Protein AF-A0A6B3HTW8-F1 (afdb_monomer_lite)

Structure (mmCIF, N/CA/C/O backbone):
data_AF-A0A6B3HTW8-F1
#
_entry.id   AF-A0A6B3HTW8-F1
#
loop_
_atom_site.group_PDB
_atom_site.id
_atom_site.type_symbol
_atom_site.label_atom_id
_atom_site.label_alt_id
_atom_site.label_comp_id
_atom_site.label_asym_id
_atom_site.label_entity_id
_atom_site.label_seq_id
_atom_site.pdbx_PDB_ins_code
_atom_site.Cartn_x
_atom_site.Cartn_y
_atom_site.Cartn_z
_atom_site.occupancy
_atom_site.B_iso_or_equiv
_atom_site.auth_seq_id
_atom_site.auth_comp_id
_atom_site.auth_asym_id
_atom_site.auth_atom_id
_atom_site.pdbx_PDB_model_num
ATOM 1 N N . ILE A 1 1 ? -20.374 0.465 5.189 1.00 93.19 1 ILE A N 1
ATOM 2 C CA . ILE A 1 1 ? -19.547 1.040 4.094 1.00 93.19 1 ILE A CA 1
ATOM 3 C C . ILE A 1 1 ? -18.078 0.800 4.424 1.00 93.19 1 ILE A C 1
ATOM 5 O O . ILE A 1 1 ? -17.672 1.191 5.512 1.00 93.19 1 ILE A O 1
ATOM 9 N N . GLY A 1 2 ? -17.323 0.123 3.558 1.00 97.19 2 GLY A N 1
ATOM 10 C CA . GLY A 1 2 ? -15.874 -0.077 3.724 1.00 97.19 2 GLY A CA 1
ATOM 11 C C . GLY A 1 2 ? -15.061 1.067 3.111 1.00 97.19 2 GLY A C 1
ATOM 12 O O . GLY A 1 2 ? -15.545 1.731 2.196 1.00 97.19 2 GLY A O 1
ATOM 13 N N . LEU A 1 3 ? -13.845 1.294 3.612 1.00 97.81 3 LEU A N 1
ATOM 14 C CA . LEU A 1 3 ? -12.909 2.310 3.120 1.00 97.81 3 LEU A CA 1
ATOM 15 C C . LEU A 1 3 ? -11.678 1.618 2.530 1.00 97.81 3 LEU A C 1
ATOM 17 O O . LEU A 1 3 ? -10.797 1.184 3.269 1.00 97.81 3 LEU A O 1
ATOM 21 N N . VAL A 1 4 ? -11.620 1.508 1.202 1.00 97.81 4 VAL A N 1
ATOM 22 C CA . VAL A 1 4 ? -10.521 0.820 0.510 1.00 97.81 4 VAL A CA 1
ATOM 23 C C . VAL A 1 4 ? -9.665 1.823 -0.250 1.00 97.81 4 VAL A C 1
ATOM 25 O O . VAL A 1 4 ? -10.162 2.511 -1.139 1.00 97.81 4 VAL A O 1
ATOM 28 N N . ALA A 1 5 ? -8.376 1.893 0.081 1.00 96.94 5 ALA A N 1
ATOM 29 C CA . ALA A 1 5 ? -7.420 2.750 -0.615 1.00 96.94 5 ALA A CA 1
ATOM 30 C C . ALA A 1 5 ? -6.475 1.923 -1.494 1.00 96.94 5 ALA A C 1
ATOM 32 O O . ALA A 1 5 ? -5.997 0.860 -1.092 1.00 96.94 5 ALA A O 1
ATOM 33 N N . THR A 1 6 ? -6.182 2.430 -2.692 1.00 96.69 6 THR A N 1
ATOM 34 C CA . THR A 1 6 ? -5.144 1.869 -3.567 1.00 96.69 6 THR A CA 1
ATOM 35 C C . THR A 1 6 ? -3.800 2.469 -3.189 1.00 96.69 6 THR A C 1
ATOM 37 O O . THR A 1 6 ? -3.649 3.689 -3.187 1.00 96.69 6 THR A O 1
ATOM 40 N N . ALA A 1 7 ? -2.819 1.625 -2.875 1.00 95.62 7 ALA A N 1
ATOM 41 C CA . ALA A 1 7 ? -1.468 2.076 -2.558 1.00 95.62 7 ALA A CA 1
ATOM 42 C C . ALA A 1 7 ? -0.420 1.088 -3.074 1.00 95.62 7 ALA A C 1
ATOM 44 O O . ALA A 1 7 ? -0.616 -0.128 -3.021 1.00 95.62 7 ALA A O 1
ATOM 45 N N . SER A 1 8 ? 0.687 1.631 -3.583 1.00 94.69 8 SER A N 1
ATOM 46 C CA . SER A 1 8 ? 1.733 0.846 -4.234 1.00 94.69 8 SER A CA 1
ATOM 47 C C . SER A 1 8 ? 2.689 0.198 -3.234 1.00 94.69 8 SER A C 1
ATOM 49 O O . SER A 1 8 ? 3.219 0.894 -2.368 1.00 94.69 8 SER A O 1
ATOM 51 N N . SER A 1 9 ? 2.975 -1.095 -3.386 1.00 95.69 9 SER A N 1
ATOM 52 C CA . SER A 1 9 ? 4.038 -1.798 -2.654 1.00 95.69 9 SER A CA 1
ATOM 53 C C . SER A 1 9 ? 5.435 -1.542 -3.231 1.00 95.69 9 SER A C 1
ATOM 55 O O . SER A 1 9 ? 6.432 -1.908 -2.619 1.00 95.69 9 SER A O 1
ATOM 57 N N . THR A 1 10 ? 5.537 -0.919 -4.406 1.00 92.88 10 THR A N 1
ATOM 58 C CA . THR A 1 10 ? 6.821 -0.727 -5.097 1.00 92.88 10 THR A CA 1
ATOM 59 C C . THR A 1 10 ? 7.599 0.473 -4.572 1.00 92.88 10 THR A C 1
ATOM 61 O O . THR A 1 10 ? 8.825 0.420 -4.506 1.00 92.88 10 THR A O 1
ATOM 64 N N . TYR A 1 11 ? 6.891 1.537 -4.190 1.00 90.75 11 TYR A N 1
ATOM 65 C CA . TYR A 1 11 ? 7.493 2.831 -3.845 1.00 90.75 11 TYR A CA 1
ATOM 66 C C . TYR A 1 11 ? 7.216 3.300 -2.414 1.00 90.75 11 TYR A C 1
ATOM 68 O O . TYR A 1 11 ? 7.725 4.335 -1.990 1.00 90.75 11 TYR A O 1
ATOM 76 N N . ASN A 1 12 ? 6.402 2.565 -1.654 1.00 94.00 12 ASN A N 1
ATOM 77 C CA . ASN A 1 12 ? 6.190 2.859 -0.240 1.00 94.00 12 ASN A CA 1
ATOM 78 C C . ASN A 1 12 ? 7.188 2.097 0.638 1.00 94.00 12 ASN A C 1
ATOM 80 O O . ASN A 1 12 ? 7.781 1.104 0.232 1.00 94.00 12 ASN A O 1
ATOM 84 N N . SER A 1 13 ? 7.328 2.548 1.882 1.00 93.94 13 SER A N 1
ATOM 85 C CA . SER A 1 13 ? 7.921 1.737 2.947 1.00 93.94 13 SER A CA 1
ATOM 86 C C . SER A 1 13 ? 6.836 0.843 3.573 1.00 93.94 13 SER A C 1
ATOM 88 O O . SER A 1 13 ? 5.761 1.372 3.888 1.00 93.94 13 SER A O 1
ATOM 90 N N . PRO A 1 14 ? 7.105 -0.459 3.813 1.00 95.25 14 PRO A N 1
ATOM 91 C CA . PRO A 1 14 ? 6.167 -1.373 4.470 1.00 95.25 14 PRO A CA 1
ATOM 92 C C . PRO A 1 14 ? 5.668 -0.864 5.819 1.00 95.25 14 PRO A C 1
ATOM 94 O O . PRO A 1 14 ? 4.462 -0.784 6.041 1.00 95.25 14 PRO A O 1
ATOM 97 N N . PHE A 1 15 ? 6.586 -0.418 6.679 1.00 96.38 15 PHE A N 1
ATOM 98 C CA . PHE A 1 15 ? 6.259 0.080 8.014 1.00 96.38 15 PHE A CA 1
ATOM 99 C C . PHE A 1 15 ? 5.345 1.308 7.969 1.00 96.38 15 PHE A C 1
ATOM 101 O O . PHE A 1 15 ? 4.310 1.369 8.634 1.00 96.38 15 PHE A O 1
ATOM 108 N N . ASN A 1 16 ? 5.698 2.291 7.137 1.00 96.69 16 ASN A N 1
ATOM 109 C CA . ASN A 1 16 ? 4.923 3.523 7.039 1.00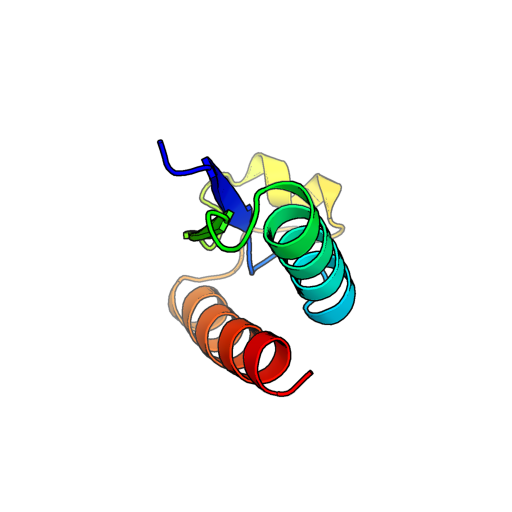 96.69 16 ASN A CA 1
ATOM 110 C C . ASN A 1 16 ? 3.526 3.280 6.467 1.00 96.69 16 ASN A C 1
ATOM 112 O O . ASN A 1 16 ? 2.572 3.915 6.920 1.00 96.69 16 ASN A O 1
ATOM 116 N N . LEU A 1 17 ? 3.394 2.387 5.482 1.00 96.81 17 LEU A N 1
ATOM 117 C CA . LEU A 1 17 ? 2.097 2.078 4.892 1.00 96.81 17 LEU A CA 1
ATOM 118 C C . LEU A 1 17 ? 1.224 1.270 5.859 1.00 96.81 17 LEU A C 1
ATOM 120 O O . LEU A 1 17 ? 0.062 1.630 6.049 1.00 96.81 17 LEU A O 1
ATOM 124 N N . ALA A 1 18 ? 1.795 0.268 6.536 1.00 97.31 18 ALA A N 1
ATOM 125 C CA . ALA A 1 18 ? 1.112 -0.509 7.570 1.00 97.31 18 ALA A CA 1
ATOM 126 C C . ALA A 1 18 ? 0.559 0.398 8.677 1.00 97.31 18 ALA A C 1
ATOM 128 O O . ALA A 1 18 ? -0.630 0.344 8.981 1.00 97.31 18 ALA A O 1
ATOM 129 N N . ARG A 1 19 ? 1.369 1.333 9.195 1.00 97.44 19 ARG A N 1
ATOM 130 C CA . ARG A 1 19 ? 0.927 2.293 10.219 1.00 97.44 19 ARG A CA 1
ATOM 131 C C . ARG A 1 19 ? -0.252 3.156 9.763 1.00 97.44 19 ARG A C 1
ATOM 133 O O . ARG A 1 19 ? -1.162 3.413 10.551 1.00 97.44 19 ARG A O 1
ATOM 140 N N . ARG A 1 20 ? -0.252 3.626 8.509 1.00 97.44 20 ARG A N 1
ATOM 141 C CA . ARG A 1 20 ? -1.361 4.432 7.957 1.00 97.44 20 ARG A CA 1
ATOM 142 C C . ARG A 1 20 ? -2.648 3.614 7.872 1.00 97.44 20 ARG A C 1
ATOM 144 O O . ARG A 1 20 ? -3.691 4.112 8.286 1.00 97.44 20 ARG A O 1
ATOM 151 N N . PHE A 1 21 ? -2.572 2.375 7.386 1.00 97.62 21 PHE A N 1
ATOM 152 C CA . PHE A 1 21 ? -3.738 1.493 7.311 1.00 97.62 21 PHE A CA 1
ATOM 153 C C . PHE A 1 21 ? -4.232 1.053 8.687 1.00 97.62 21 PHE A C 1
ATOM 155 O O . PHE A 1 21 ? -5.434 1.087 8.901 1.00 97.62 21 PHE A O 1
ATOM 162 N N . ALA A 1 22 ? -3.347 0.754 9.640 1.00 97.62 22 ALA A N 1
ATOM 163 C CA . ALA A 1 22 ? -3.730 0.470 11.024 1.00 97.62 22 ALA A CA 1
ATOM 164 C C . ALA A 1 22 ? -4.433 1.671 11.681 1.00 97.62 22 ALA A C 1
ATOM 166 O O . ALA A 1 22 ? -5.440 1.518 12.366 1.00 97.62 22 ALA A O 1
ATOM 167 N N . SER A 1 23 ? -3.950 2.890 11.414 1.00 97.94 23 SER A N 1
ATOM 168 C CA . SER A 1 23 ? -4.605 4.115 11.892 1.00 97.94 23 SER A CA 1
ATOM 169 C C . SER A 1 23 ? -5.995 4.287 11.270 1.00 97.94 23 SER A C 1
ATOM 171 O O . SER A 1 23 ? -6.953 4.608 11.971 1.00 97.94 23 SER A O 1
ATOM 173 N N . LEU A 1 24 ? -6.122 4.053 9.958 1.00 97.81 24 LEU A N 1
ATOM 174 C CA . LEU A 1 24 ? -7.409 4.093 9.263 1.00 97.81 24 LEU A CA 1
ATOM 175 C C . LEU A 1 24 ? -8.358 3.012 9.786 1.00 97.81 24 LEU A C 1
ATOM 177 O O . LEU A 1 24 ? -9.549 3.271 9.937 1.00 97.81 24 LEU A O 1
ATOM 181 N N . ASP A 1 25 ? -7.848 1.820 10.074 1.00 98.00 25 ASP A N 1
ATOM 182 C CA . ASP A 1 25 ? -8.631 0.716 10.613 1.00 98.00 25 ASP A CA 1
ATOM 183 C C . ASP A 1 25 ? -9.212 1.069 11.984 1.00 98.00 25 ASP A C 1
ATOM 185 O O . ASP A 1 25 ? -10.426 0.982 12.174 1.00 98.00 25 ASP A O 1
ATOM 189 N N . LEU A 1 26 ? -8.384 1.619 12.879 1.00 98.12 26 LEU A N 1
ATOM 190 C CA . LEU A 1 26 ? -8.815 2.092 14.195 1.00 98.12 26 LEU A CA 1
ATOM 191 C C . LEU A 1 26 ? -9.887 3.189 14.097 1.00 98.12 26 LEU A C 1
ATOM 193 O O . LEU A 1 26 ? -10.932 3.091 14.733 1.00 98.12 26 LEU A O 1
ATOM 197 N N . ILE A 1 27 ? -9.658 4.221 13.277 1.00 98.06 27 ILE A N 1
ATOM 198 C CA . ILE A 1 27 ? -10.594 5.352 13.126 1.00 98.06 27 ILE A CA 1
ATOM 199 C C . ILE A 1 27 ? -11.895 4.911 12.445 1.00 98.06 27 ILE A C 1
ATOM 201 O O . ILE A 1 27 ? -12.975 5.415 12.754 1.00 98.06 27 ILE A O 1
ATOM 205 N N . SER A 1 28 ? -11.810 3.975 11.498 1.00 98.00 28 SER A N 1
ATOM 206 C CA . SER A 1 28 ? -12.974 3.488 10.756 1.00 98.00 28 SER A CA 1
ATOM 207 C C . SER A 1 28 ? -13.768 2.411 11.498 1.00 98.00 28 SER A C 1
ATOM 209 O O . SER A 1 28 ? -14.897 2.126 11.083 1.00 98.00 28 SER A O 1
ATOM 211 N N . GLY A 1 29 ? -13.220 1.851 12.581 1.00 98.00 29 GLY A N 1
ATOM 212 C CA . GLY A 1 29 ? -13.815 0.758 13.347 1.00 98.00 29 GLY A CA 1
ATOM 213 C C . GLY A 1 29 ? -13.741 -0.583 12.616 1.00 98.00 29 GLY A C 1
ATOM 214 O O . GLY A 1 29 ? -14.766 -1.245 12.470 1.00 98.00 29 GLY A O 1
ATOM 215 N N . GLY A 1 30 ? -12.566 -0.961 12.105 1.00 97.94 30 GLY A N 1
ATOM 216 C CA . GLY A 1 30 ? -12.353 -2.259 11.451 1.00 97.94 30 GLY A CA 1
ATOM 217 C C . GLY A 1 30 ? -12.812 -2.318 9.991 1.00 97.94 30 GLY A C 1
ATOM 218 O O . GLY A 1 30 ? -13.180 -3.382 9.493 1.00 97.94 30 GLY A O 1
ATOM 219 N N . ARG A 1 31 ? -12.918 -1.168 9.311 1.00 98.19 31 ARG A N 1
ATOM 220 C CA . ARG A 1 31 ? -13.494 -1.066 7.955 1.00 98.19 31 ARG A CA 1
ATOM 221 C C . ARG A 1 31 ? -12.479 -0.647 6.898 1.00 98.19 31 ARG A C 1
ATOM 223 O O . ARG A 1 31 ? -12.885 -0.306 5.781 1.00 98.19 31 ARG A O 1
ATOM 230 N N . ALA A 1 32 ? -11.194 -0.640 7.237 1.00 98.12 32 ALA A N 1
ATOM 231 C CA . ALA A 1 32 ? -10.141 -0.299 6.299 1.00 98.12 32 ALA A CA 1
ATOM 232 C C . ALA A 1 32 ? -9.808 -1.491 5.395 1.00 98.12 32 ALA A C 1
ATOM 234 O O . ALA A 1 32 ? -9.796 -2.643 5.817 1.00 98.12 32 ALA A O 1
ATOM 235 N N . GLY A 1 33 ? -9.498 -1.205 4.135 1.00 97.38 33 GLY A N 1
ATOM 236 C CA . GLY A 1 33 ? -8.965 -2.182 3.197 1.00 97.38 33 GLY A CA 1
ATOM 237 C C . GLY A 1 33 ? -7.873 -1.571 2.336 1.00 97.38 33 GLY A C 1
ATOM 238 O O . GLY A 1 33 ? -7.875 -0.372 2.056 1.00 97.38 33 GLY A O 1
ATOM 239 N N . TRP A 1 34 ? -6.950 -2.407 1.881 1.00 97.56 34 TRP A N 1
ATOM 240 C CA . TRP A 1 34 ? -5.861 -1.998 1.005 1.00 97.56 34 TRP A CA 1
ATOM 241 C C . TRP A 1 34 ? -5.938 -2.759 -0.319 1.00 97.56 34 TRP A C 1
ATOM 243 O O . TRP A 1 34 ? -5.834 -3.984 -0.347 1.00 97.56 34 TRP A O 1
ATOM 253 N N . ASN A 1 35 ? -6.098 -2.024 -1.420 1.00 97.25 35 ASN A N 1
ATOM 254 C CA . ASN A 1 35 ? -5.869 -2.543 -2.764 1.00 97.25 35 ASN A CA 1
ATOM 255 C C . ASN A 1 35 ? -4.370 -2.428 -3.093 1.00 97.25 35 ASN A C 1
ATOM 257 O O . ASN A 1 35 ? -3.869 -1.339 -3.401 1.00 97.25 35 ASN A O 1
ATOM 261 N N . VAL A 1 36 ? -3.653 -3.546 -2.958 1.00 96.44 36 VAL A N 1
ATOM 262 C CA . VAL A 1 36 ? -2.210 -3.640 -3.211 1.00 96.44 36 VAL A CA 1
ATOM 263 C C . VAL A 1 36 ? -1.957 -3.569 -4.711 1.00 96.44 36 VAL A C 1
ATOM 265 O O . VAL A 1 36 ? -2.445 -4.400 -5.471 1.00 96.44 36 VAL A O 1
ATOM 268 N N . VAL A 1 37 ? -1.152 -2.603 -5.139 1.00 96.00 37 VAL A N 1
ATOM 269 C CA . VAL A 1 37 ? -0.698 -2.490 -6.532 1.00 96.00 37 VAL A CA 1
ATOM 270 C C . VAL A 1 37 ? 0.816 -2.351 -6.576 1.00 96.00 37 VAL A C 1
ATOM 272 O O . VAL A 1 37 ? 1.442 -2.017 -5.578 1.00 96.00 37 VAL A O 1
ATOM 275 N N . THR A 1 38 ? 1.423 -2.565 -7.736 1.00 94.25 38 THR A N 1
ATOM 276 C CA . THR A 1 38 ? 2.877 -2.429 -7.924 1.00 94.25 38 THR A CA 1
ATOM 277 C C . THR A 1 38 ? 3.260 -1.215 -8.775 1.00 94.25 38 THR A C 1
ATOM 279 O O . THR A 1 38 ? 4.391 -1.099 -9.240 1.00 94.25 38 THR A O 1
ATOM 282 N N . SER A 1 39 ? 2.311 -0.292 -8.987 1.00 88.50 39 SER A N 1
ATOM 283 C CA . SER A 1 39 ? 2.397 0.794 -9.977 1.00 88.50 39 SER A CA 1
ATOM 284 C C . SER A 1 39 ? 2.598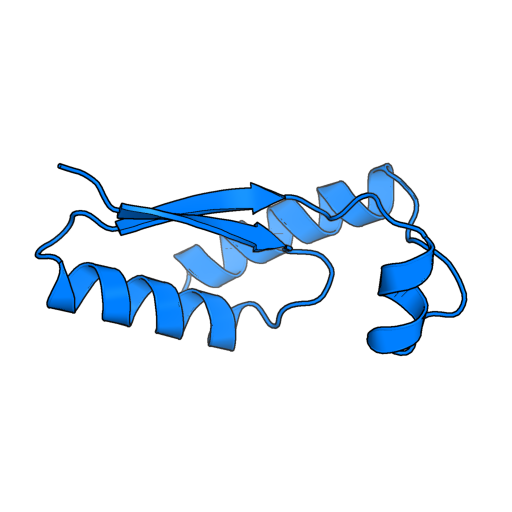 0.281 -11.416 1.00 88.50 39 SER A C 1
ATOM 286 O O . SER A 1 39 ? 2.992 -0.857 -11.631 1.00 88.50 39 SER A O 1
ATOM 288 N N . PHE A 1 40 ? 2.291 1.095 -12.427 1.00 76.75 40 PHE A N 1
ATOM 289 C CA . PHE A 1 40 ? 2.480 0.712 -13.840 1.00 76.75 40 PHE A CA 1
ATOM 290 C C . PHE A 1 40 ? 3.137 1.805 -14.691 1.00 76.75 40 PHE A C 1
ATOM 292 O O . PHE A 1 40 ? 3.629 1.522 -15.777 1.00 76.75 40 PHE A O 1
ATOM 299 N N . ASP A 1 41 ? 3.118 3.049 -14.214 1.00 75.06 41 ASP A N 1
ATOM 300 C CA . ASP A 1 41 ? 3.606 4.202 -14.956 1.00 75.06 41 ASP A CA 1
ATOM 301 C C . ASP A 1 41 ? 5.138 4.323 -14.875 1.00 75.06 41 ASP A C 1
ATOM 303 O O . ASP A 1 41 ? 5.735 4.255 -13.794 1.00 75.06 41 ASP A O 1
ATOM 307 N N . THR A 1 42 ? 5.755 4.533 -16.038 1.00 66.00 42 THR A N 1
ATOM 308 C CA . THR A 1 42 ? 7.197 4.728 -16.215 1.00 66.00 42 THR A CA 1
ATOM 309 C C . THR A 1 42 ? 7.657 6.120 -15.781 1.00 66.00 42 THR A C 1
ATOM 311 O O . THR A 1 42 ? 8.812 6.280 -15.391 1.00 66.00 42 THR A O 1
ATOM 314 N N . GLY A 1 43 ? 6.771 7.123 -15.774 1.00 75.50 43 GLY A N 1
ATOM 315 C CA . GLY A 1 43 ? 7.077 8.463 -15.263 1.00 75.50 43 GLY A CA 1
ATOM 316 C C . GLY A 1 43 ? 7.252 8.496 -13.742 1.00 75.50 43 GLY A C 1
ATOM 317 O O . GLY A 1 43 ? 8.106 9.212 -13.220 1.00 75.50 43 GLY A O 1
ATOM 318 N N . THR A 1 44 ? 6.489 7.670 -13.023 1.00 82.00 44 THR A N 1
ATOM 319 C CA . THR A 1 44 ? 6.472 7.625 -11.556 1.00 82.00 44 THR A CA 1
ATOM 320 C C . THR A 1 44 ? 7.820 7.208 -10.970 1.00 82.00 44 THR A C 1
ATOM 322 O O . THR A 1 44 ? 8.219 7.745 -9.942 1.00 82.00 44 THR A O 1
ATOM 325 N N . SER A 1 45 ? 8.550 6.291 -11.612 1.00 85.19 45 SER A N 1
ATOM 326 C CA . SER A 1 45 ? 9.801 5.718 -11.088 1.00 85.19 45 SER A CA 1
ATOM 327 C C . SER A 1 45 ? 10.858 6.778 -10.762 1.00 85.19 45 SER A C 1
ATOM 329 O O . SER A 1 45 ? 11.477 6.725 -9.697 1.00 85.19 45 SER A O 1
ATOM 331 N N . LYS A 1 46 ? 10.961 7.812 -11.605 1.00 88.19 46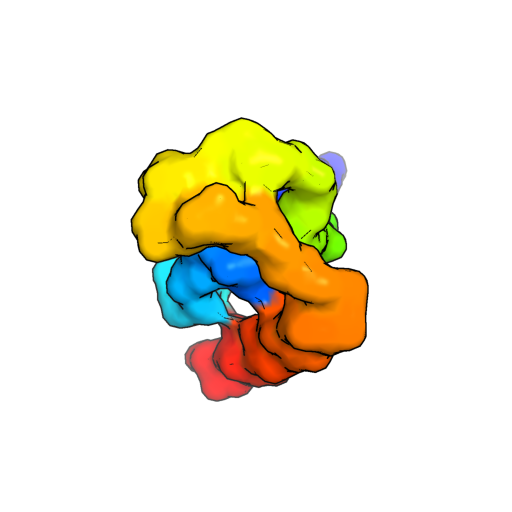 LYS A N 1
ATOM 332 C CA . LYS A 1 46 ? 11.923 8.910 -11.439 1.00 88.19 46 LYS A CA 1
ATOM 333 C C . LYS A 1 46 ? 11.644 9.770 -10.209 1.00 88.19 46 LYS A C 1
ATOM 335 O O . LYS A 1 46 ? 12.577 10.216 -9.550 1.00 88.19 46 LYS A O 1
ATOM 340 N N . ASN A 1 47 ? 10.374 9.923 -9.828 1.00 89.94 47 ASN A N 1
ATOM 341 C CA . ASN A 1 47 ? 9.990 10.640 -8.605 1.00 89.94 47 ASN A CA 1
ATOM 342 C C . ASN A 1 47 ? 10.393 9.890 -7.324 1.00 89.94 47 ASN A C 1
ATOM 344 O O . ASN A 1 47 ? 10.415 10.479 -6.246 1.00 89.94 47 ASN A O 1
ATOM 348 N N . PHE A 1 48 ? 10.708 8.599 -7.441 1.00 88.25 48 PHE A N 1
ATOM 349 C CA . PHE A 1 48 ? 11.164 7.742 -6.348 1.00 88.25 48 PHE A CA 1
ATOM 350 C C . PHE A 1 48 ? 12.639 7.342 -6.495 1.00 88.25 48 PHE A C 1
ATOM 352 O O . PHE A 1 48 ? 13.082 6.390 -5.855 1.00 88.25 48 PHE A O 1
ATOM 359 N N . GLY A 1 49 ? 13.403 8.069 -7.321 1.00 87.12 49 GLY A N 1
ATOM 360 C CA . GLY A 1 49 ? 14.845 7.873 -7.473 1.00 87.12 49 GLY A CA 1
ATOM 361 C C . GLY A 1 49 ? 15.243 6.626 -8.264 1.00 87.12 49 GLY A C 1
ATOM 362 O O . GLY A 1 49 ? 16.375 6.173 -8.128 1.00 87.12 49 GLY A O 1
ATOM 363 N N . LEU A 1 50 ? 14.334 6.057 -9.062 1.00 85.94 50 LEU A N 1
ATOM 364 C CA . LEU A 1 50 ? 14.655 4.989 -10.008 1.00 85.94 50 LEU A CA 1
ATOM 365 C C . LEU A 1 50 ? 14.678 5.536 -11.436 1.00 85.94 50 LEU A C 1
ATOM 367 O O . LEU A 1 50 ? 13.735 6.206 -11.859 1.00 85.94 50 LEU A O 1
ATOM 371 N N . ASP A 1 51 ? 15.722 5.194 -12.188 1.00 85.31 51 ASP A N 1
ATOM 372 C CA . ASP A 1 51 ? 15.856 5.596 -13.593 1.00 85.31 51 ASP A CA 1
ATOM 373 C C . ASP A 1 51 ? 14.778 4.960 -14.480 1.00 85.31 51 ASP A C 1
ATOM 375 O O . ASP A 1 51 ? 14.241 5.612 -15.382 1.00 85.31 51 ASP A O 1
ATOM 379 N N . GLU A 1 52 ? 14.420 3.711 -14.173 1.00 86.44 52 GLU A N 1
ATOM 380 C CA . GLU A 1 52 ? 13.440 2.915 -14.906 1.00 86.44 52 GLU A CA 1
ATOM 381 C C . GLU A 1 52 ? 12.423 2.235 -13.984 1.00 86.44 52 GLU A C 1
ATOM 383 O O . GLU A 1 52 ? 12.610 2.077 -12.772 1.00 86.44 52 GLU A O 1
ATOM 388 N N . HIS A 1 53 ? 11.314 1.813 -14.589 1.00 89.06 53 HIS A N 1
ATOM 389 C CA . HIS A 1 53 ? 10.304 1.021 -13.909 1.00 89.06 53 HIS A CA 1
ATOM 390 C C . HIS A 1 53 ? 10.805 -0.409 -13.694 1.00 89.06 53 HIS A C 1
ATOM 392 O O . HIS A 1 53 ? 11.323 -1.037 -14.612 1.00 89.06 53 HIS A O 1
ATOM 398 N N . LEU A 1 54 ? 10.611 -0.939 -12.484 1.00 89.56 54 LEU A N 1
ATOM 399 C CA . LEU A 1 54 ? 11.017 -2.306 -12.163 1.00 89.56 54 LEU A CA 1
ATOM 400 C C . LEU A 1 54 ? 10.246 -3.323 -13.017 1.00 89.56 54 LEU A C 1
ATOM 402 O O . LEU A 1 54 ? 9.045 -3.167 -13.277 1.00 89.56 54 LEU A O 1
ATOM 406 N N . ASP A 1 55 ? 10.921 -4.403 -13.401 1.00 92.12 55 ASP A N 1
ATOM 407 C CA . ASP A 1 55 ? 10.302 -5.487 -14.154 1.00 92.12 55 ASP A CA 1
ATOM 408 C C . ASP A 1 55 ? 9.174 -6.163 -13.354 1.00 92.12 55 ASP A C 1
ATOM 410 O O . ASP A 1 55 ? 9.032 -6.012 -12.135 1.00 92.12 55 ASP A O 1
ATOM 414 N N . TYR A 1 56 ? 8.324 -6.904 -14.064 1.00 92.44 56 TYR A N 1
ATOM 415 C CA . TYR A 1 56 ? 7.159 -7.554 -13.473 1.00 92.44 56 TYR A CA 1
ATOM 416 C C . TYR A 1 56 ? 7.530 -8.512 -12.329 1.00 92.44 56 TYR A C 1
ATOM 418 O O . TYR A 1 56 ? 6.923 -8.441 -11.259 1.00 92.44 56 TYR A O 1
ATOM 426 N N . ALA A 1 57 ? 8.521 -9.385 -12.523 1.00 95.81 57 ALA A N 1
ATOM 427 C CA . ALA A 1 57 ? 8.869 -10.405 -11.538 1.00 95.81 57 ALA A CA 1
ATOM 428 C C . ALA A 1 57 ? 9.400 -9.759 -10.253 1.00 95.81 57 ALA A C 1
ATOM 430 O O . ALA A 1 57 ? 8.933 -10.085 -9.158 1.00 95.81 57 ALA A O 1
ATOM 431 N N . THR A 1 58 ? 10.282 -8.767 -10.384 1.00 94.00 58 THR A N 1
ATOM 432 C CA .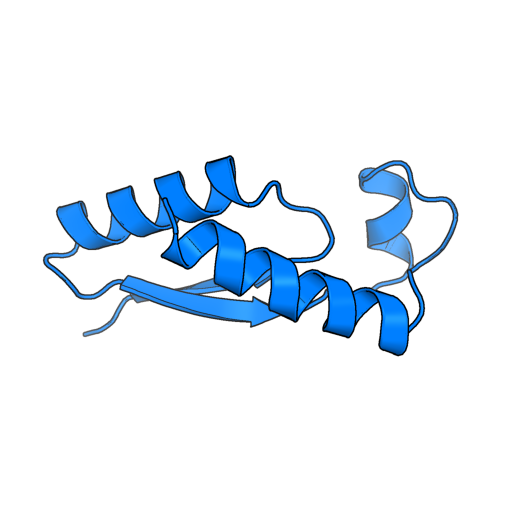 THR A 1 58 ? 10.809 -8.004 -9.246 1.00 94.00 58 THR A CA 1
ATOM 433 C C . THR A 1 58 ? 9.700 -7.282 -8.486 1.00 94.00 58 THR A C 1
ATOM 435 O O . THR A 1 58 ? 9.652 -7.327 -7.255 1.00 94.00 58 THR A O 1
ATOM 438 N N . ARG A 1 59 ? 8.768 -6.632 -9.193 1.00 94.81 59 ARG A N 1
ATOM 439 C CA . ARG A 1 59 ? 7.653 -5.910 -8.560 1.00 94.81 59 ARG A CA 1
ATOM 440 C C . ARG A 1 59 ? 6.740 -6.819 -7.751 1.00 94.81 59 ARG A C 1
ATOM 442 O O . ARG A 1 59 ? 6.380 -6.466 -6.630 1.00 94.81 59 ARG A O 1
ATOM 449 N N . TYR A 1 60 ? 6.367 -7.970 -8.300 1.00 96.12 60 TYR A N 1
ATOM 450 C CA . TYR A 1 60 ? 5.477 -8.906 -7.615 1.00 96.12 60 TYR A CA 1
ATOM 451 C C . TYR A 1 60 ? 6.181 -9.670 -6.487 1.00 96.12 60 TYR A C 1
ATOM 453 O O . TYR A 1 60 ? 5.566 -9.885 -5.444 1.00 96.12 60 TYR A O 1
ATOM 461 N N . GLY A 1 61 ? 7.472 -9.990 -6.635 1.00 96.81 61 GLY A N 1
ATOM 462 C CA . GLY A 1 61 ? 8.287 -10.525 -5.540 1.00 96.81 61 GLY A CA 1
ATOM 463 C C . GLY A 1 61 ? 8.351 -9.556 -4.358 1.00 96.81 61 GLY A C 1
ATOM 464 O O . GLY A 1 61 ? 8.019 -9.923 -3.231 1.00 96.81 61 GLY A O 1
ATOM 465 N N . ARG A 1 62 ? 8.648 -8.278 -4.633 1.00 94.94 62 ARG A N 1
ATOM 466 C CA . ARG A 1 62 ? 8.600 -7.211 -3.622 1.00 94.94 62 ARG A CA 1
ATOM 467 C C . ARG A 1 62 ? 7.214 -7.043 -3.009 1.00 94.94 62 ARG A C 1
ATOM 469 O O . ARG A 1 62 ? 7.113 -6.823 -1.811 1.00 94.94 62 ARG A O 1
ATOM 476 N N . ALA A 1 63 ? 6.141 -7.131 -3.798 1.00 97.31 63 ALA A N 1
ATOM 477 C CA . ALA A 1 63 ? 4.777 -7.014 -3.281 1.00 97.31 63 ALA A CA 1
ATOM 478 C C . ALA A 1 63 ? 4.439 -8.113 -2.266 1.00 97.31 63 ALA A C 1
ATOM 480 O O . ALA A 1 63 ? 3.815 -7.823 -1.245 1.00 97.31 63 ALA A O 1
ATOM 481 N N . LEU A 1 64 ? 4.876 -9.348 -2.524 1.00 97.69 64 LEU A N 1
ATOM 482 C CA . LEU A 1 64 ? 4.684 -10.465 -1.604 1.00 97.69 64 LEU A CA 1
ATOM 483 C C . LEU A 1 64 ? 5.401 -10.216 -0.272 1.00 97.69 64 LEU A C 1
ATOM 485 O O . LEU A 1 64 ? 4.762 -10.274 0.780 1.00 97.69 64 LEU A O 1
ATOM 489 N N . GLU A 1 65 ? 6.692 -9.884 -0.323 1.00 97.44 65 GLU A N 1
ATOM 490 C CA . GLU A 1 65 ? 7.489 -9.563 0.868 1.00 97.44 65 GLU A CA 1
ATOM 491 C C . GLU A 1 65 ? 6.886 -8.378 1.635 1.00 97.44 65 GLU A C 1
ATOM 493 O O . GLU A 1 65 ? 6.724 -8.430 2.852 1.00 97.44 65 GLU A O 1
ATOM 498 N N . PHE A 1 66 ? 6.462 -7.330 0.926 1.00 97.62 66 PHE A N 1
ATOM 499 C CA . PHE A 1 66 ? 5.851 -6.147 1.526 1.00 97.62 66 PHE A CA 1
ATOM 500 C C . PHE A 1 66 ? 4.615 -6.509 2.352 1.00 97.62 66 PHE A C 1
ATOM 502 O O . PHE A 1 66 ? 4.469 -6.050 3.485 1.00 97.62 66 PHE A O 1
ATOM 509 N N . VAL A 1 67 ? 3.717 -7.327 1.795 1.00 96.94 67 VAL A N 1
ATOM 510 C CA . VAL A 1 67 ? 2.503 -7.767 2.496 1.00 96.94 67 VAL A CA 1
ATOM 511 C C . VAL A 1 67 ? 2.853 -8.653 3.692 1.00 96.94 67 VAL A C 1
ATOM 513 O O . VAL A 1 67 ? 2.200 -8.543 4.727 1.00 96.94 67 VAL A O 1
ATOM 516 N N . GLN A 1 68 ? 3.879 -9.501 3.586 1.00 97.81 68 GLN A N 1
ATOM 517 C CA . GLN A 1 68 ? 4.355 -10.311 4.712 1.00 97.81 68 GLN A CA 1
ATOM 518 C C . GLN A 1 68 ? 4.883 -9.435 5.851 1.00 97.81 68 GLN A C 1
ATOM 520 O O . GLN A 1 68 ? 4.455 -9.612 6.988 1.00 97.81 68 GLN A O 1
ATOM 525 N N . VAL A 1 69 ? 5.732 -8.449 5.546 1.00 97.50 69 VAL A N 1
ATOM 526 C CA . VAL A 1 69 ? 6.243 -7.494 6.540 1.00 97.50 69 VAL A CA 1
ATOM 527 C C . VAL A 1 69 ? 5.095 -6.718 7.175 1.00 97.50 69 VAL A C 1
ATOM 529 O O . V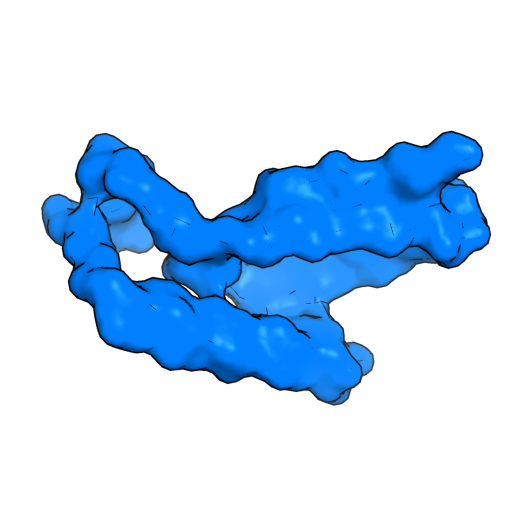AL A 1 69 ? 5.007 -6.659 8.393 1.00 97.50 69 VAL A O 1
ATOM 532 N N . ALA A 1 70 ? 4.175 -6.173 6.375 1.00 96.50 70 ALA A N 1
ATOM 533 C CA . ALA A 1 70 ? 3.047 -5.397 6.889 1.00 96.50 70 ALA A CA 1
ATOM 534 C C . 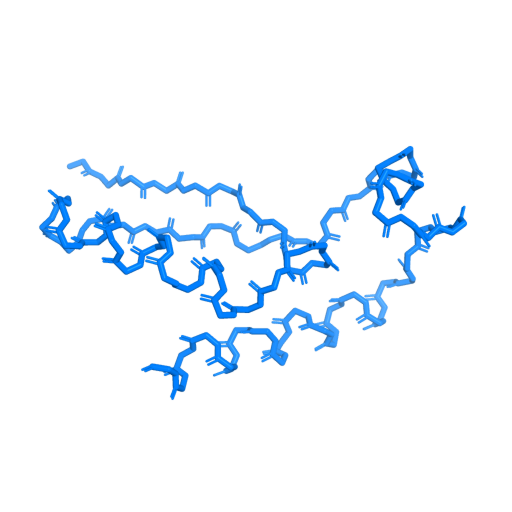ALA A 1 70 ? 2.119 -6.205 7.814 1.00 96.50 70 ALA A C 1
ATOM 536 O O . ALA A 1 70 ? 1.527 -5.625 8.715 1.00 96.50 70 ALA A O 1
ATOM 537 N N . ARG A 1 71 ? 1.988 -7.520 7.595 1.00 95.00 71 ARG A N 1
ATOM 538 C CA . ARG A 1 71 ? 1.216 -8.431 8.459 1.00 95.00 71 ARG A CA 1
ATOM 539 C C . ARG A 1 71 ? 1.973 -8.886 9.708 1.00 95.00 71 ARG A C 1
ATOM 541 O O . ARG A 1 71 ? 1.336 -9.386 10.626 1.00 95.00 71 ARG A O 1
ATOM 548 N N . GLY A 1 72 ? 3.302 -8.800 9.699 1.00 95.56 72 GLY A N 1
ATOM 549 C CA . GLY A 1 72 ? 4.156 -9.186 10.823 1.00 95.56 72 GLY A CA 1
ATOM 550 C C . GLY A 1 72 ? 4.444 -8.059 11.820 1.00 95.56 72 GLY A C 1
ATOM 551 O O . GLY A 1 72 ? 5.080 -8.328 12.836 1.00 95.56 72 GLY A O 1
ATOM 552 N N . LEU A 1 73 ? 4.022 -6.826 11.517 1.00 92.25 73 LEU A N 1
ATOM 553 C CA . LEU A 1 73 ? 4.075 -5.656 12.404 1.00 92.25 73 LEU A CA 1
ATOM 554 C C . LEU A 1 73 ? 2.863 -5.618 13.338 1.00 92.25 73 LEU A C 1
ATOM 556 O O . LEU A 1 73 ? 3.058 -5.199 14.499 1.00 92.25 73 LEU A O 1
#

Foldseek 3Di:
DAAEDEDELQQDDLVVVLVVQVVVCVVVVNRYHYDYDNDDDQVVQVVRVHNGRDDPVVSVVSSVVSVVSSVVD

Sequence (73 aa):
IGLVATASSTYNSPFNLARRFASLDLISGGRAGWNVVTSFDTGTSKNFGLDEHLDYATRYGRALEFVQVARGL

Secondary structure (DSSP, 8-state):
--EEEEEETTTS-HHHHHHHHHHHHHHHTS-EEEEEE----HHHHHHTT-SSPPPHHHHHHHHHHHHHHHHH-

pLDDT: mean 93.51, std 6.27, range [66.0, 98.19]

Radius of gyration: 13.22 Å; chains: 1; bounding box: 35×21×30 Å